Protein AF-A0A1J1HU56-F1 (afdb_monomer)

Mean predicted aligned error: 20.61 Å

Foldseek 3Di:
DDDDDDDDDDDDDDDDDDDDDDDDDDDDDPDDPPDDDPDPDPPDDDDPPVVDPDDPVPDPNVPDDPCVVPPDPPPVPDDPVVVVVVCVVVVVVCCCVPPVDDDDPVVVVVVPPPPVVDDCPLVVVLLVVQVVCVVVVHDCVVSCVVCVVVVHDPVVSDD

Organism: NCBI:txid568069

InterPro domains:
  IPR029160 Ubiquinol-cytochrome-c reductase complex assembly factor 4 [PF15013] (51-124)
  IPR029160 Ubiquinol-cytochrome-c reductase complex assembly factor 4 [PTHR35268] (27-142)

Secondary structure (DSSP, 8-state):
-------------------------------------------------TTS----TTSTTTSS-HHHHHSPPPGGGS-THHHHHHHHHHHHHHHIIIIIS---HHHHHHHS-HHHHSTTHHHHHHHHHHHHHHHTT---HHHHHHHHHTT--GGGS--

Sequence (159 aa):
MYGIMLKNSSSFNALSRLTINKNKFKTLPPLLTTRNYSASEAKGTSKDNRDNPVKFIGSEAHSWDAKFTRSSPDIEQIPIIQPISVVLSVGIFLLYFCVLREENDIDLEFEQTLYQRVPGMEETQLIINYKYNIENQIDNTEIIARMRELGMKPENIEV

Structure (mmCIF, N/CA/C/O backbone):
data_AF-A0A1J1HU56-F1
#
_entry.id   AF-A0A1J1HU56-F1
#
loop_
_atom_site.group_PDB
_atom_site.id
_atom_site.type_symbol
_atom_site.label_atom_id
_atom_site.label_alt_id
_atom_site.label_comp_id
_atom_site.label_asym_id
_atom_site.label_entity_id
_atom_site.label_seq_id
_atom_site.pdbx_PDB_ins_code
_atom_site.Cartn_x
_atom_site.Cartn_y
_atom_site.Cartn_z
_atom_site.occupancy
_atom_site.B_iso_or_equiv
_atom_site.auth_seq_id
_atom_site.auth_comp_id
_atom_site.auth_asym_id
_atom_site.auth_atom_id
_atom_site.pdbx_PDB_model_num
ATOM 1 N N . MET A 1 1 ? 38.663 44.269 25.068 1.00 44.91 1 MET A N 1
ATOM 2 C CA . MET A 1 1 ? 39.948 43.615 25.396 1.00 44.91 1 MET A CA 1
ATOM 3 C C . MET A 1 1 ? 39.633 42.554 26.444 1.00 44.91 1 MET A C 1
ATOM 5 O O . MET A 1 1 ? 39.001 42.920 27.423 1.00 44.91 1 MET A O 1
ATOM 9 N N . TYR A 1 2 ? 40.004 41.293 26.173 1.00 43.88 2 TYR A N 1
ATOM 10 C CA . TYR A 1 2 ? 39.669 40.038 26.891 1.00 43.88 2 TYR A CA 1
ATOM 11 C C . TYR A 1 2 ? 38.201 39.579 26.716 1.00 43.88 2 TYR A C 1
ATOM 13 O O . TYR A 1 2 ? 37.289 40.312 27.061 1.00 43.88 2 TYR A O 1
ATOM 21 N N . GLY A 1 3 ? 37.844 38.431 26.130 1.00 44.22 3 GLY A N 1
ATOM 22 C CA . GLY A 1 3 ? 38.599 37.229 25.770 1.00 44.22 3 GLY A CA 1
ATOM 23 C C . GLY A 1 3 ? 38.249 36.085 26.720 1.00 44.22 3 GLY A C 1
ATOM 24 O O . GLY A 1 3 ? 38.948 35.902 27.707 1.00 44.22 3 GLY A O 1
ATOM 25 N N . ILE A 1 4 ? 37.192 35.318 26.423 1.00 54.09 4 ILE A N 1
ATOM 26 C CA . ILE A 1 4 ? 36.943 34.019 27.065 1.00 54.09 4 ILE A CA 1
ATOM 27 C C . ILE A 1 4 ? 36.729 32.987 25.957 1.00 54.09 4 ILE A C 1
ATOM 29 O O . ILE A 1 4 ? 35.752 33.024 25.212 1.00 54.09 4 ILE A O 1
ATOM 33 N N . MET A 1 5 ? 37.735 32.125 25.827 1.00 47.84 5 MET A N 1
ATOM 34 C CA . MET A 1 5 ? 37.830 31.001 24.905 1.00 47.84 5 MET A CA 1
ATOM 35 C C . MET A 1 5 ? 36.706 29.987 25.126 1.00 47.84 5 MET A C 1
ATOM 37 O O . MET A 1 5 ? 36.570 29.446 26.223 1.00 47.84 5 MET A O 1
ATOM 41 N N . LEU A 1 6 ? 36.003 29.620 24.052 1.00 50.41 6 LEU A N 1
ATOM 42 C CA . LEU A 1 6 ? 35.315 28.335 23.982 1.00 50.41 6 LEU A CA 1
ATOM 43 C C . LEU A 1 6 ? 36.268 27.282 23.405 1.00 50.41 6 LEU A C 1
ATOM 45 O O . LEU A 1 6 ? 36.778 27.383 22.291 1.00 50.41 6 LEU A O 1
ATOM 49 N N . LYS A 1 7 ? 36.511 26.286 24.249 1.00 52.50 7 LYS A N 1
ATOM 50 C CA . LYS A 1 7 ? 37.247 25.041 24.051 1.00 52.50 7 LYS A CA 1
ATOM 51 C C . LYS A 1 7 ? 36.681 24.272 22.848 1.00 52.50 7 LYS A C 1
ATOM 53 O O . LYS A 1 7 ? 35.573 23.756 22.939 1.00 52.50 7 LYS A O 1
ATOM 58 N N . ASN A 1 8 ? 37.439 24.147 21.757 1.00 44.34 8 ASN A N 1
ATOM 59 C CA . ASN A 1 8 ? 37.150 23.164 20.710 1.00 44.34 8 ASN A CA 1
ATOM 60 C C . ASN A 1 8 ? 38.189 22.042 20.790 1.00 44.34 8 ASN A C 1
ATOM 62 O O . ASN A 1 8 ? 39.325 22.181 20.340 1.00 44.34 8 ASN A O 1
ATOM 66 N N . SER A 1 9 ? 37.798 20.969 21.472 1.00 44.66 9 SER A N 1
ATOM 67 C CA . SER A 1 9 ? 38.595 19.766 21.665 1.00 44.66 9 SER A CA 1
ATOM 68 C C . SER A 1 9 ? 38.562 18.942 20.384 1.00 44.66 9 SER A C 1
ATOM 70 O O . SER A 1 9 ? 37.549 18.334 20.051 1.00 44.66 9 SER A O 1
ATOM 72 N N . SER A 1 10 ? 39.688 18.882 19.686 1.00 50.59 10 SER A N 1
ATOM 73 C CA . SER A 1 10 ? 39.972 17.802 18.754 1.00 50.59 10 SER A CA 1
ATOM 74 C C . SER A 1 10 ? 40.022 16.480 19.525 1.00 50.59 10 SER A C 1
ATOM 76 O O . SER A 1 10 ? 40.780 16.352 20.483 1.00 50.59 10 SER A O 1
ATOM 78 N N . SER A 1 11 ? 39.199 15.504 19.137 1.00 48.81 11 SER A N 1
ATOM 79 C CA . SER A 1 11 ? 39.659 14.175 18.706 1.00 48.81 11 SER A CA 1
ATOM 80 C C . SER A 1 11 ? 38.519 13.143 18.643 1.00 48.81 11 SER A C 1
ATOM 82 O O . SER A 1 11 ? 37.594 13.161 19.447 1.00 48.81 11 SER A O 1
ATOM 84 N N . PHE A 1 12 ? 38.709 12.200 17.716 1.00 53.44 12 PHE A N 1
ATOM 85 C CA . PHE A 1 12 ? 38.082 10.882 17.582 1.00 53.44 12 PHE A CA 1
ATOM 86 C C . PHE A 1 12 ? 36.647 10.819 17.050 1.00 53.44 12 PHE A C 1
ATOM 88 O O . PHE A 1 12 ? 35.688 10.819 17.802 1.00 53.44 12 PHE A O 1
ATOM 95 N N . ASN A 1 13 ? 36.537 10.603 15.735 1.00 46.91 13 ASN A N 1
ATOM 96 C CA . ASN A 1 13 ? 35.567 9.669 15.154 1.00 46.91 13 ASN A CA 1
ATOM 97 C C . ASN A 1 13 ? 36.240 8.941 13.979 1.00 46.91 13 ASN A C 1
ATOM 99 O O . ASN A 1 13 ? 36.044 9.247 12.806 1.00 46.91 13 ASN A O 1
ATOM 103 N N . ALA A 1 14 ? 37.119 8.005 14.334 1.00 53.75 14 ALA A N 1
ATOM 104 C CA . ALA A 1 14 ? 37.347 6.816 13.526 1.00 53.75 14 ALA A CA 1
ATOM 105 C C . ALA A 1 14 ? 36.198 5.828 13.802 1.00 53.75 14 ALA A C 1
ATOM 107 O O . ALA A 1 14 ? 35.543 5.952 14.833 1.00 53.75 14 ALA A O 1
ATOM 108 N N . LEU A 1 15 ? 36.043 4.817 12.936 1.00 49.06 15 LEU A N 1
ATOM 109 C CA . LEU A 1 15 ? 34.999 3.771 12.914 1.00 49.06 15 LEU A CA 1
ATOM 110 C C . LEU A 1 15 ? 33.752 4.214 12.117 1.00 49.06 15 LEU A C 1
ATOM 112 O O . LEU A 1 15 ? 33.141 5.222 12.415 1.00 49.06 15 LEU A O 1
ATOM 116 N N . SER A 1 16 ? 33.277 3.527 11.081 1.00 47.97 16 SER A N 1
ATOM 117 C CA . SER A 1 16 ? 33.548 2.175 10.599 1.00 47.97 16 SER A CA 1
ATOM 118 C C . SER A 1 16 ? 33.050 2.066 9.149 1.00 47.97 16 SER A C 1
ATOM 120 O O . SER A 1 16 ? 31.936 2.471 8.825 1.00 47.97 16 SER A O 1
ATOM 122 N N . ARG A 1 17 ? 33.878 1.530 8.245 1.00 53.59 17 ARG A N 1
ATOM 123 C CA . ARG A 1 17 ? 33.419 1.072 6.928 1.00 53.59 17 ARG A CA 1
ATOM 124 C C . ARG A 1 17 ? 32.967 -0.374 7.090 1.00 53.59 17 ARG A C 1
ATOM 126 O O . ARG A 1 17 ? 33.806 -1.268 7.138 1.00 53.59 17 ARG A O 1
ATOM 133 N N . LEU A 1 18 ? 31.662 -0.597 7.196 1.00 49.75 18 LEU A N 1
ATOM 134 C CA . LEU A 1 18 ? 31.085 -1.937 7.123 1.00 49.75 18 LEU A CA 1
ATOM 135 C C . LEU A 1 18 ? 30.840 -2.285 5.654 1.00 49.75 18 LEU A C 1
ATOM 137 O O . LEU A 1 18 ? 29.865 -1.872 5.032 1.00 49.75 18 LEU A O 1
ATOM 141 N N . THR A 1 19 ? 31.777 -3.037 5.091 1.00 51.91 19 THR A N 1
ATOM 142 C CA . THR A 1 19 ? 31.609 -3.779 3.846 1.00 51.91 19 THR A CA 1
ATOM 143 C C . THR A 1 19 ? 30.603 -4.905 4.071 1.00 51.91 19 THR A C 1
ATOM 145 O O . THR A 1 19 ? 30.873 -5.869 4.784 1.00 51.91 19 THR A O 1
ATOM 148 N N . ILE A 1 20 ? 29.428 -4.802 3.446 1.00 55.94 20 ILE A N 1
ATOM 149 C CA . ILE A 1 20 ? 28.438 -5.883 3.454 1.00 55.94 20 ILE A CA 1
ATOM 150 C C . ILE A 1 20 ? 28.869 -6.937 2.430 1.00 55.94 20 ILE A C 1
ATOM 152 O O . ILE A 1 20 ? 28.720 -6.769 1.220 1.00 55.94 20 ILE A O 1
ATOM 156 N N . ASN A 1 21 ? 29.408 -8.037 2.946 1.00 50.28 21 ASN A N 1
ATOM 157 C CA . ASN A 1 21 ? 29.618 -9.290 2.234 1.00 50.28 21 ASN A CA 1
ATOM 158 C C . ASN A 1 21 ? 28.255 -9.962 1.982 1.00 50.28 21 ASN A C 1
ATOM 160 O O . ASN A 1 21 ? 27.540 -10.279 2.931 1.00 50.28 21 ASN A O 1
ATOM 164 N N . LYS A 1 22 ? 27.890 -10.182 0.713 1.00 51.81 22 LYS A N 1
ATOM 165 C CA . LYS A 1 22 ? 26.698 -10.952 0.320 1.00 51.81 22 LYS A CA 1
ATOM 166 C C . LYS A 1 22 ? 27.109 -12.234 -0.393 1.00 51.81 22 LYS A C 1
ATOM 168 O O . LYS A 1 22 ? 26.977 -12.358 -1.607 1.00 51.81 22 LYS A O 1
ATOM 173 N N . ASN A 1 23 ? 27.582 -13.210 0.373 1.00 54.47 23 ASN A N 1
ATOM 174 C CA . ASN A 1 23 ? 27.639 -14.583 -0.102 1.00 54.47 23 ASN A CA 1
ATOM 175 C C . ASN A 1 23 ? 26.278 -15.277 0.085 1.00 54.47 23 ASN A C 1
ATOM 177 O O . ASN A 1 23 ? 25.818 -15.465 1.204 1.00 54.47 23 ASN A O 1
ATOM 181 N N . LYS A 1 24 ? 25.737 -15.749 -1.047 1.00 54.34 24 LYS A N 1
ATOM 182 C CA . LYS A 1 24 ? 24.833 -16.904 -1.224 1.00 54.34 24 LYS A CA 1
ATOM 183 C C . LYS A 1 24 ? 23.389 -16.809 -0.695 1.00 54.34 24 LYS A C 1
ATOM 185 O O . LYS A 1 24 ? 23.123 -17.127 0.457 1.00 54.34 24 LYS A O 1
ATOM 190 N N . PHE A 1 25 ? 22.431 -16.669 -1.622 1.00 49.66 25 PHE A N 1
ATOM 191 C CA . PHE A 1 25 ? 21.188 -17.454 -1.557 1.00 49.66 25 PHE A CA 1
ATOM 192 C C . PHE A 1 25 ? 20.635 -17.813 -2.955 1.00 49.66 25 PHE A C 1
ATOM 194 O O . PHE A 1 25 ? 20.066 -16.989 -3.656 1.00 49.66 25 PHE A O 1
ATOM 201 N N . LYS A 1 26 ? 20.910 -19.066 -3.341 1.00 47.56 26 LYS A N 1
ATOM 202 C CA . LYS A 1 26 ? 20.070 -20.061 -4.040 1.00 47.56 26 LYS A CA 1
ATOM 203 C C . LYS A 1 26 ? 19.193 -19.622 -5.234 1.00 47.56 26 LYS A C 1
ATOM 205 O O . LYS A 1 26 ? 18.101 -19.100 -5.077 1.00 47.56 26 LYS A O 1
ATOM 210 N N . THR A 1 27 ? 19.688 -19.981 -6.422 1.00 55.00 27 THR A N 1
ATOM 211 C CA . THR A 1 27 ? 18.994 -20.645 -7.549 1.00 55.00 27 THR A CA 1
ATOM 212 C C . THR A 1 27 ? 17.457 -20.671 -7.567 1.00 55.00 27 THR A C 1
ATOM 214 O O . THR A 1 27 ? 16.850 -21.445 -6.829 1.00 55.00 27 THR A O 1
ATOM 217 N N . LEU A 1 28 ? 16.874 -19.998 -8.564 1.00 54.72 28 LEU A N 1
ATOM 218 C CA . LEU A 1 28 ? 15.645 -20.399 -9.263 1.00 54.72 28 LEU A CA 1
ATOM 219 C C . LEU A 1 28 ? 15.842 -20.088 -10.764 1.00 54.72 28 LEU A C 1
ATOM 221 O O . LEU A 1 28 ? 16.355 -19.009 -11.074 1.00 54.72 28 LEU A O 1
ATOM 225 N N . PRO A 1 29 ? 15.526 -21.004 -11.701 1.00 60.06 29 PRO A N 1
ATOM 226 C CA . PRO A 1 29 ? 15.676 -20.727 -13.127 1.00 60.06 29 PRO A CA 1
ATOM 227 C C . PRO A 1 29 ? 14.616 -19.708 -13.582 1.00 60.06 29 PRO A C 1
ATOM 229 O O . PRO A 1 29 ? 13.468 -19.794 -13.140 1.00 60.06 29 PRO A O 1
ATOM 232 N N . PRO A 1 30 ? 14.947 -18.757 -14.473 1.00 62.22 30 PRO A N 1
ATOM 233 C CA . PRO A 1 30 ? 13.933 -17.926 -15.101 1.00 62.22 30 PRO A CA 1
ATOM 234 C C . PRO A 1 30 ? 13.071 -18.781 -16.041 1.00 62.22 30 PRO A C 1
ATOM 236 O O . PRO A 1 30 ? 13.586 -19.581 -16.825 1.00 62.22 30 PRO A O 1
ATOM 239 N N . LEU A 1 31 ? 11.751 -18.600 -15.934 1.00 51.16 31 LEU A N 1
ATOM 240 C CA . LEU A 1 31 ? 10.729 -19.132 -16.836 1.00 51.16 31 LEU A CA 1
ATOM 241 C C . LEU A 1 31 ? 11.167 -18.967 -18.299 1.00 51.16 31 LEU A C 1
ATOM 243 O O . LEU A 1 31 ? 11.428 -17.856 -18.762 1.00 51.16 31 LEU A O 1
ATOM 247 N N . LEU A 1 32 ? 11.253 -20.092 -19.010 1.00 49.91 32 LEU A N 1
ATOM 248 C CA . LEU A 1 32 ? 11.620 -20.159 -20.420 1.00 49.91 32 LEU A CA 1
ATOM 249 C C . LEU A 1 32 ? 10.557 -19.444 -21.262 1.00 49.91 32 LEU A C 1
ATOM 251 O O . LEU A 1 32 ? 9.530 -20.016 -21.617 1.00 49.91 32 LEU A O 1
ATOM 255 N N . THR A 1 33 ? 10.819 -18.190 -21.610 1.00 54.50 33 THR A N 1
ATOM 256 C CA . THR A 1 33 ? 10.181 -17.546 -22.758 1.00 54.50 33 THR A CA 1
ATOM 257 C C . THR A 1 33 ? 10.766 -18.187 -24.017 1.00 54.50 33 THR A C 1
ATOM 259 O O . THR A 1 33 ? 11.908 -17.939 -24.410 1.00 54.50 33 THR A O 1
ATOM 262 N N . THR A 1 34 ? 10.005 -19.100 -24.621 1.00 55.56 34 THR A N 1
ATOM 263 C CA . THR A 1 34 ? 10.319 -19.681 -25.927 1.00 55.56 34 THR A CA 1
ATOM 264 C C . THR A 1 34 ? 10.087 -18.613 -26.989 1.00 55.56 34 THR A C 1
ATOM 266 O O . THR A 1 34 ? 8.984 -18.446 -27.510 1.00 55.56 34 THR A O 1
ATOM 269 N N . ARG A 1 35 ? 11.130 -17.846 -27.302 1.00 46.25 35 ARG A N 1
ATOM 270 C CA . ARG A 1 35 ? 11.134 -16.976 -28.475 1.00 46.25 35 ARG A CA 1
ATOM 271 C C . ARG A 1 35 ? 11.312 -17.855 -29.713 1.00 46.25 35 ARG A C 1
ATOM 273 O O . ARG A 1 35 ? 12.393 -18.388 -29.945 1.00 46.25 35 ARG A O 1
ATOM 280 N N . ASN A 1 36 ? 10.246 -18.010 -30.494 1.00 53.78 36 ASN A N 1
ATOM 281 C CA . ASN A 1 36 ? 10.292 -18.677 -31.792 1.00 53.78 36 ASN A CA 1
ATOM 282 C C . ASN A 1 36 ? 11.125 -17.826 -32.759 1.00 53.78 36 ASN A C 1
ATOM 284 O O . ASN A 1 36 ? 10.640 -16.835 -33.305 1.00 53.78 36 ASN A O 1
ATOM 288 N N . TYR A 1 37 ? 12.391 -18.188 -32.955 1.00 53.72 37 TYR A N 1
ATOM 289 C CA . TYR A 1 37 ? 13.190 -17.650 -34.048 1.00 53.72 37 TYR A CA 1
ATOM 290 C C . TYR A 1 37 ? 12.819 -18.409 -35.322 1.00 53.72 37 TYR A C 1
ATOM 292 O O . TYR A 1 37 ? 13.163 -19.577 -35.483 1.00 53.72 37 TYR A O 1
ATOM 300 N N . SER A 1 38 ? 12.095 -17.746 -36.226 1.00 50.81 38 SER A N 1
ATOM 301 C CA . SER A 1 38 ? 11.962 -18.220 -37.602 1.00 50.81 38 SER A CA 1
ATOM 302 C C . SER A 1 38 ? 13.335 -18.096 -38.258 1.00 50.81 38 SER A C 1
ATOM 304 O O . SER A 1 38 ? 13.798 -16.988 -38.528 1.00 50.81 38 SER A O 1
ATOM 306 N N . ALA A 1 39 ? 14.012 -19.226 -38.449 1.00 48.12 39 ALA A N 1
ATOM 307 C CA . ALA A 1 39 ? 15.302 -19.287 -39.114 1.00 48.12 39 ALA A CA 1
ATOM 308 C C . ALA A 1 39 ? 15.128 -18.918 -40.594 1.00 48.12 39 ALA A C 1
ATOM 310 O O . ALA A 1 39 ? 14.706 -19.737 -41.406 1.00 48.12 39 ALA A O 1
ATOM 311 N N . SER A 1 40 ? 15.442 -17.676 -40.960 1.00 50.44 40 SER A N 1
ATOM 312 C CA . SER A 1 40 ? 15.797 -17.377 -42.344 1.00 50.44 40 SER A CA 1
ATOM 313 C C . SER A 1 40 ? 17.206 -17.917 -42.566 1.00 50.44 40 SER A C 1
ATOM 315 O O . SER A 1 40 ? 18.150 -17.419 -41.950 1.00 50.44 40 SER A O 1
ATOM 317 N N . GLU A 1 41 ? 17.348 -18.948 -43.401 1.00 48.59 41 GLU A N 1
ATOM 318 C CA . GLU A 1 41 ? 18.644 -19.473 -43.836 1.00 48.59 41 GLU A CA 1
ATOM 319 C C . GLU A 1 41 ? 19.475 -18.352 -44.476 1.00 48.59 41 GLU A C 1
ATOM 321 O O . GLU A 1 41 ? 19.356 -18.040 -45.663 1.00 48.59 41 GLU A O 1
ATOM 326 N N . ALA A 1 42 ? 20.351 -17.737 -43.687 1.00 46.97 42 ALA A N 1
ATOM 327 C CA . ALA A 1 42 ? 21.462 -16.984 -44.227 1.00 46.97 42 ALA A CA 1
ATOM 328 C C . ALA A 1 42 ? 22.436 -18.007 -44.821 1.00 46.97 42 ALA A C 1
ATOM 330 O O . ALA A 1 42 ? 2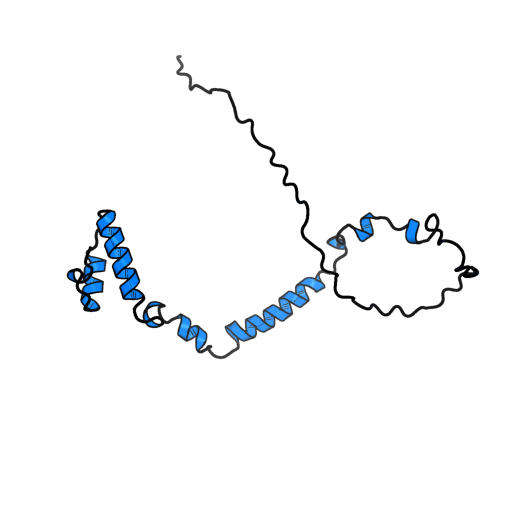3.068 -18.776 -44.096 1.00 46.97 42 ALA A O 1
ATOM 331 N N . LYS A 1 43 ? 22.531 -18.040 -46.154 1.00 51.28 43 LYS A N 1
ATOM 332 C CA . LYS A 1 43 ? 23.556 -18.787 -46.892 1.00 51.28 43 LYS A CA 1
ATOM 333 C C . LYS A 1 43 ? 24.947 -18.300 -46.473 1.00 51.28 43 LYS A C 1
ATOM 335 O O . LYS A 1 43 ? 25.497 -17.383 -47.073 1.00 51.28 43 LYS A O 1
ATOM 340 N N . GLY A 1 44 ? 25.513 -18.933 -45.452 1.00 45.38 44 GLY A N 1
ATOM 341 C CA . GLY A 1 44 ? 26.920 -18.855 -45.087 1.00 45.38 44 GLY A CA 1
ATOM 342 C C . GLY A 1 44 ? 27.572 -20.198 -45.383 1.00 45.38 44 GLY A C 1
ATOM 343 O O . GLY A 1 44 ? 27.249 -21.207 -44.762 1.00 45.38 44 GLY A O 1
ATOM 344 N N . THR A 1 45 ? 28.467 -20.240 -46.362 1.00 50.59 45 THR A N 1
ATOM 345 C CA . THR A 1 45 ? 29.236 -21.436 -46.712 1.00 50.59 45 THR A CA 1
ATOM 346 C C . THR A 1 45 ? 30.202 -21.798 -45.585 1.00 50.59 45 THR A C 1
ATOM 348 O O . THR A 1 45 ? 31.340 -21.340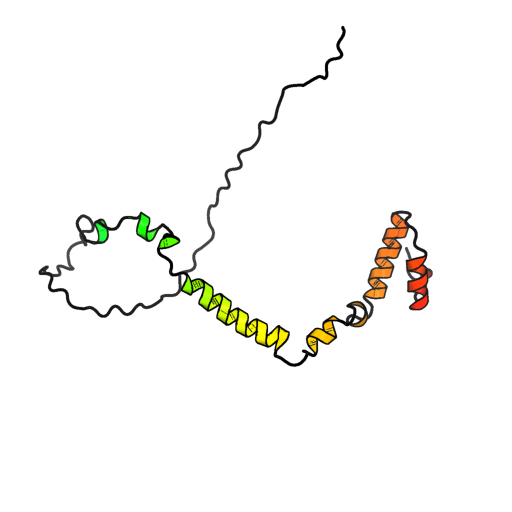 -45.561 1.00 50.59 45 THR A O 1
ATOM 351 N N . SER A 1 46 ? 29.770 -22.649 -44.662 1.00 52.09 46 SER A N 1
ATOM 352 C CA . SER A 1 46 ? 30.658 -23.379 -43.762 1.00 52.09 46 SER A CA 1
ATOM 353 C C . SER A 1 46 ? 30.116 -24.791 -43.605 1.00 52.09 46 SER A C 1
ATOM 355 O O . SER A 1 46 ? 28.987 -24.986 -43.162 1.00 52.09 46 SER A O 1
ATOM 357 N N . LYS A 1 47 ? 30.901 -25.784 -44.033 1.00 52.72 47 LYS A N 1
ATOM 358 C CA . LYS A 1 47 ? 30.621 -27.198 -43.769 1.00 52.72 47 LYS A CA 1
ATOM 359 C C . LYS A 1 47 ? 30.495 -27.373 -42.255 1.00 52.72 47 LYS A C 1
ATOM 361 O O . LYS A 1 47 ? 31.489 -27.242 -41.546 1.00 52.72 47 LYS A O 1
ATOM 366 N N . ASP A 1 48 ? 29.281 -27.655 -41.798 1.00 60.38 48 ASP A N 1
ATOM 367 C CA . ASP A 1 48 ? 28.936 -28.006 -40.422 1.00 60.38 48 ASP A CA 1
ATOM 368 C C . ASP A 1 48 ? 29.709 -29.266 -40.001 1.00 60.38 48 ASP A C 1
ATOM 370 O O . ASP A 1 48 ? 29.304 -30.399 -40.255 1.00 60.38 48 ASP A O 1
ATOM 374 N N . ASN A 1 49 ? 30.899 -29.056 -39.445 1.00 62.31 49 ASN A N 1
ATOM 375 C CA . ASN A 1 49 ? 31.770 -30.106 -38.947 1.00 62.31 49 ASN A CA 1
ATOM 376 C C . ASN A 1 49 ? 31.528 -30.241 -37.438 1.00 62.31 49 ASN A C 1
ATOM 378 O O . ASN A 1 49 ? 32.284 -29.703 -36.628 1.00 62.31 49 ASN A O 1
ATOM 382 N N . ARG A 1 50 ? 30.428 -30.919 -37.081 1.00 65.75 50 ARG A N 1
ATOM 383 C CA . ARG A 1 50 ? 29.979 -31.154 -35.692 1.00 65.75 50 ARG A CA 1
ATOM 384 C C . ARG A 1 50 ? 30.946 -32.000 -34.860 1.00 65.75 50 ARG A C 1
ATOM 386 O O . ARG A 1 50 ? 30.804 -32.048 -33.644 1.00 65.75 50 ARG A O 1
ATOM 393 N N . ASP A 1 51 ? 31.916 -32.644 -35.504 1.00 78.12 51 ASP A N 1
ATOM 394 C CA . ASP A 1 51 ? 32.893 -33.523 -34.853 1.00 78.12 51 ASP A CA 1
ATOM 395 C C . ASP A 1 51 ? 34.072 -32.754 -34.237 1.00 78.12 51 ASP A C 1
ATOM 397 O O . ASP A 1 51 ? 34.893 -33.332 -33.526 1.00 78.12 51 ASP A O 1
ATOM 401 N N . ASN A 1 52 ? 34.173 -31.444 -34.485 1.00 74.38 52 ASN A N 1
ATOM 402 C CA . ASN A 1 52 ? 35.227 -30.600 -33.936 1.00 74.38 52 ASN A CA 1
ATOM 403 C C . ASN A 1 52 ? 34.684 -29.632 -32.873 1.00 74.38 52 ASN A C 1
ATOM 405 O O . ASN A 1 52 ? 33.553 -29.157 -32.986 1.00 74.38 52 ASN A O 1
ATOM 409 N N . PRO A 1 53 ? 35.489 -29.283 -31.851 1.00 79.25 53 PRO A N 1
ATOM 410 C CA . PRO A 1 53 ? 35.075 -28.331 -30.830 1.00 79.25 53 PRO A CA 1
ATOM 411 C C . PRO A 1 53 ? 34.749 -26.969 -31.454 1.00 79.25 53 PRO A C 1
ATOM 413 O O . PRO A 1 53 ? 35.510 -26.439 -32.271 1.00 79.25 53 PRO A O 1
ATOM 416 N N . VAL A 1 54 ? 33.617 -26.394 -31.040 1.00 72.56 54 VAL A N 1
ATOM 417 C CA . VAL A 1 54 ? 33.149 -25.080 -31.496 1.00 72.56 54 VAL A CA 1
ATOM 418 C C . VAL A 1 54 ? 34.209 -24.026 -31.178 1.00 72.56 54 VAL A C 1
ATOM 420 O O . VAL A 1 54 ? 34.585 -23.816 -30.023 1.00 72.56 54 VAL A O 1
ATOM 423 N N . LYS A 1 55 ? 34.710 -23.351 -32.216 1.00 77.00 55 LYS A N 1
ATOM 424 C CA . LYS A 1 55 ? 35.683 -22.266 -32.067 1.00 77.00 55 LYS A CA 1
ATOM 425 C C . LYS A 1 55 ? 34.954 -20.989 -31.657 1.00 77.00 55 LYS A C 1
ATOM 427 O O . LYS A 1 55 ? 34.288 -20.364 -32.473 1.00 77.00 55 LYS A O 1
ATOM 432 N N . PHE A 1 56 ? 35.091 -20.604 -30.389 1.00 71.88 56 PHE A N 1
ATOM 433 C CA . PHE A 1 56 ? 34.487 -19.375 -29.862 1.00 71.88 56 PHE A CA 1
ATOM 434 C C . PHE A 1 56 ? 35.275 -18.114 -30.240 1.00 71.88 56 PHE A C 1
ATOM 436 O O . PHE A 1 56 ? 34.675 -17.080 -30.526 1.00 71.88 56 PHE A O 1
ATOM 443 N N . ILE A 1 57 ? 36.609 -18.195 -30.284 1.00 78.19 57 ILE A N 1
ATOM 444 C CA . ILE A 1 57 ? 37.486 -17.076 -30.659 1.00 78.19 57 ILE A CA 1
ATOM 445 C C . ILE A 1 57 ? 37.364 -16.845 -32.171 1.00 78.19 57 ILE A C 1
ATOM 447 O O . ILE A 1 57 ? 37.676 -17.737 -32.958 1.00 78.19 57 ILE A O 1
ATOM 451 N N . GLY A 1 58 ? 36.889 -15.658 -32.559 1.00 79.44 58 GLY A N 1
ATOM 452 C CA . GLY A 1 58 ? 36.615 -15.293 -33.956 1.00 79.44 58 GLY A CA 1
ATOM 453 C C . GLY A 1 58 ? 35.197 -15.613 -34.445 1.00 79.44 58 GLY A C 1
ATOM 454 O O . GLY A 1 58 ? 34.910 -15.412 -35.620 1.00 79.44 58 GLY A O 1
ATOM 455 N N . SER A 1 59 ? 34.312 -16.102 -33.570 1.00 80.88 59 SER A N 1
ATOM 456 C CA . SER A 1 59 ? 32.878 -16.201 -33.872 1.00 80.88 59 SER A CA 1
ATOM 457 C C . SER A 1 59 ? 32.182 -14.842 -33.717 1.00 80.88 59 SER A C 1
ATOM 459 O O . SER A 1 59 ? 32.662 -13.985 -32.981 1.00 80.88 59 SER A O 1
ATOM 461 N N . GLU A 1 60 ? 31.007 -14.665 -34.326 1.00 77.31 60 GLU A N 1
ATOM 462 C CA . GLU A 1 60 ? 30.151 -13.480 -34.109 1.00 77.31 60 GLU A CA 1
ATOM 463 C C . GLU A 1 60 ? 29.756 -13.292 -32.632 1.00 77.31 60 GLU A C 1
ATOM 465 O O . GLU A 1 60 ? 29.443 -12.194 -32.191 1.00 77.31 60 GLU A O 1
ATOM 470 N N . ALA A 1 61 ? 29.816 -14.351 -31.818 1.00 76.19 61 ALA A N 1
ATOM 471 C CA . ALA A 1 61 ? 29.599 -14.243 -30.378 1.00 76.19 61 ALA A CA 1
ATOM 472 C C . ALA A 1 61 ? 30.792 -13.606 -29.636 1.00 76.19 61 ALA A C 1
ATOM 474 O O . ALA A 1 61 ? 30.633 -13.142 -28.510 1.00 76.19 61 ALA A O 1
ATOM 475 N N . HIS A 1 62 ? 31.985 -13.579 -30.239 1.00 79.38 62 HIS A N 1
ATOM 476 C CA . HIS A 1 62 ? 33.185 -12.981 -29.649 1.00 79.38 62 HIS A CA 1
ATOM 477 C C . HIS A 1 62 ? 33.175 -11.449 -29.701 1.00 79.38 62 HIS A C 1
ATOM 479 O O . HIS A 1 62 ? 33.743 -10.815 -28.817 1.00 79.38 62 HIS A O 1
ATOM 485 N N . SER A 1 63 ? 32.530 -10.856 -30.712 1.00 80.56 63 SER A N 1
ATOM 486 C CA . SER A 1 63 ? 32.398 -9.400 -30.861 1.00 80.56 63 SER A CA 1
ATOM 487 C C . SER A 1 63 ? 31.338 -8.791 -29.933 1.00 80.56 63 SER A 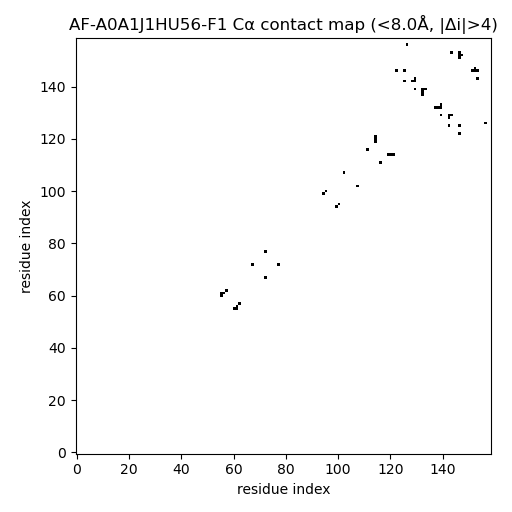C 1
ATOM 489 O O . SER A 1 63 ? 31.243 -7.569 -29.829 1.00 80.56 63 SER A O 1
ATOM 491 N N . TRP A 1 64 ? 30.548 -9.616 -29.237 1.00 79.81 64 TRP A N 1
ATOM 492 C CA . TRP A 1 64 ? 29.532 -9.144 -28.304 1.00 79.81 64 TRP A CA 1
ATOM 493 C C . TRP A 1 64 ? 30.160 -8.651 -26.994 1.00 79.81 64 TRP A C 1
ATOM 495 O O . TRP A 1 64 ? 30.648 -9.438 -26.178 1.00 79.81 64 TRP A O 1
ATOM 505 N N . ASP A 1 65 ? 30.112 -7.339 -26.752 1.00 80.81 65 ASP A N 1
ATOM 506 C CA . ASP A 1 65 ? 30.619 -6.776 -25.501 1.00 80.81 65 ASP A CA 1
ATOM 507 C C . ASP A 1 65 ? 29.786 -7.256 -24.304 1.00 80.81 65 ASP A C 1
ATOM 509 O O . ASP A 1 65 ? 28.568 -7.070 -24.238 1.00 80.81 65 ASP A O 1
ATOM 513 N N . ALA A 1 66 ? 30.463 -7.757 -23.267 1.00 78.81 66 ALA A N 1
ATOM 514 C CA . ALA A 1 66 ? 29.827 -8.207 -22.026 1.00 78.81 66 ALA A CA 1
ATOM 515 C C . ALA A 1 66 ? 28.972 -7.123 -21.334 1.00 78.81 66 ALA A C 1
ATOM 517 O O . ALA A 1 66 ? 28.088 -7.454 -20.539 1.00 78.81 66 ALA A O 1
ATOM 518 N N . LYS A 1 67 ? 29.212 -5.839 -21.644 1.00 79.50 67 LYS A N 1
ATOM 519 C CA . LYS A 1 67 ? 28.408 -4.705 -21.165 1.00 79.50 67 LYS A CA 1
ATOM 520 C C . LYS A 1 67 ? 26.955 -4.785 -21.646 1.00 79.50 67 LYS A C 1
ATOM 522 O O . LYS A 1 67 ? 26.064 -4.494 -20.866 1.00 79.50 67 LYS A O 1
ATOM 527 N N . PHE A 1 68 ? 26.696 -5.267 -22.864 1.00 74.69 68 PHE A N 1
ATOM 528 C CA . PHE A 1 68 ? 25.337 -5.338 -23.414 1.00 74.69 68 PHE A CA 1
ATOM 529 C C . PHE A 1 68 ? 24.491 -6.457 -22.793 1.00 74.69 68 PHE A C 1
ATOM 531 O O . PHE A 1 68 ? 23.269 -6.377 -22.805 1.00 74.69 68 PHE A O 1
ATOM 538 N N . THR A 1 69 ? 25.117 -7.494 -22.226 1.00 77.69 69 THR A N 1
ATOM 539 C CA . THR A 1 69 ? 24.399 -8.565 -21.506 1.00 77.69 69 THR A CA 1
ATOM 540 C C . THR A 1 69 ? 24.240 -8.265 -20.019 1.00 77.69 69 THR A C 1
ATOM 542 O O . THR A 1 69 ? 23.269 -8.699 -19.405 1.00 77.69 69 THR A O 1
ATOM 545 N N . ARG A 1 70 ? 25.228 -7.598 -19.407 1.00 76.25 70 ARG A N 1
ATOM 546 C CA . ARG A 1 70 ? 25.271 -7.386 -17.951 1.00 76.25 70 ARG A CA 1
ATOM 547 C C . ARG A 1 70 ? 24.670 -6.064 -17.502 1.00 76.25 70 ARG A C 1
ATOM 549 O O . ARG A 1 70 ? 24.245 -5.979 -16.352 1.00 76.25 70 ARG A O 1
ATOM 556 N N . SER A 1 71 ? 24.666 -5.048 -18.356 1.00 73.62 71 SER A N 1
ATOM 557 C CA . SER A 1 71 ? 24.036 -3.774 -18.036 1.00 73.62 71 SER A CA 1
ATOM 558 C C . SER A 1 71 ? 22.540 -3.861 -18.309 1.00 73.62 71 SER A C 1
ATOM 560 O O . SER A 1 71 ? 22.112 -4.433 -19.311 1.00 73.62 71 SER A O 1
ATOM 562 N N . SER A 1 72 ? 21.744 -3.278 -17.411 1.00 69.38 72 SER A N 1
ATOM 563 C CA . SER A 1 72 ? 20.359 -2.933 -17.736 1.00 69.38 72 SER A CA 1
ATOM 564 C C . SER A 1 72 ? 20.367 -2.088 -19.014 1.00 69.38 72 SER A C 1
ATOM 566 O O . SER A 1 72 ? 21.283 -1.271 -19.148 1.00 69.38 72 SER A O 1
ATOM 568 N N . PRO A 1 73 ? 19.401 -2.259 -19.940 1.00 69.12 73 PRO A N 1
ATOM 569 C CA . PRO A 1 73 ? 19.276 -1.352 -21.073 1.00 69.12 73 PR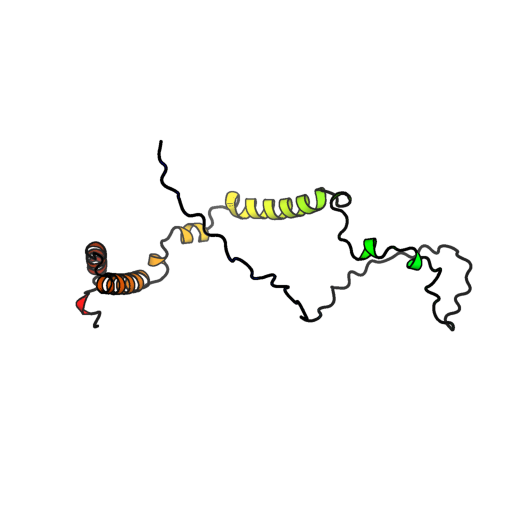O A CA 1
ATOM 570 C C . PRO A 1 73 ? 19.284 0.081 -20.550 1.00 69.12 73 PRO A C 1
ATOM 572 O O . PRO A 1 73 ? 18.642 0.366 -19.529 1.00 69.12 73 PRO A O 1
ATOM 575 N N . ASP A 1 74 ? 20.061 0.945 -21.205 1.00 71.75 74 ASP A N 1
ATOM 576 C CA . ASP A 1 74 ? 20.110 2.354 -20.844 1.00 71.75 74 ASP A CA 1
ATOM 577 C C . ASP A 1 74 ? 18.674 2.877 -20.807 1.00 71.75 74 ASP A C 1
ATOM 579 O O . ASP A 1 74 ? 17.860 2.556 -21.674 1.00 71.75 74 ASP A O 1
ATOM 583 N N . ILE A 1 75 ? 18.353 3.673 -19.791 1.00 64.62 75 ILE A N 1
ATOM 584 C CA . ILE A 1 75 ? 17.028 4.287 -19.608 1.00 64.62 75 ILE A CA 1
ATOM 585 C C . ILE A 1 75 ? 16.554 5.042 -20.863 1.00 64.62 75 ILE A C 1
ATOM 587 O O . ILE A 1 75 ? 15.355 5.160 -21.083 1.00 64.62 75 ILE A O 1
ATOM 591 N N . GLU A 1 76 ? 17.484 5.484 -21.713 1.00 67.38 76 GLU A N 1
ATOM 592 C CA . GLU A 1 76 ? 17.221 6.125 -23.007 1.00 67.38 76 GLU A CA 1
ATOM 593 C C . GLU A 1 76 ? 16.739 5.157 -24.105 1.00 67.38 76 GLU A C 1
ATOM 595 O O . GLU A 1 76 ? 16.066 5.574 -25.044 1.00 67.38 76 GLU A O 1
ATOM 600 N N . GLN A 1 77 ? 17.049 3.861 -23.997 1.00 71.94 77 GLN A N 1
ATOM 601 C CA . GLN A 1 77 ? 16.652 2.825 -24.960 1.00 71.94 77 GLN A CA 1
ATOM 602 C C . GLN A 1 77 ? 15.282 2.204 -24.635 1.00 71.94 77 GLN A C 1
ATOM 604 O O . GLN A 1 77 ? 14.749 1.428 -25.431 1.00 71.94 77 GLN A O 1
ATOM 609 N N . ILE A 1 78 ? 14.700 2.524 -23.473 1.00 76.81 78 ILE A N 1
ATOM 610 C CA . ILE A 1 78 ? 13.409 1.986 -23.036 1.00 76.81 78 ILE A CA 1
ATOM 611 C C . ILE A 1 78 ? 12.283 2.917 -23.513 1.00 76.81 78 ILE A C 1
ATOM 613 O O . ILE A 1 78 ? 12.263 4.096 -23.154 1.00 76.81 78 ILE A O 1
ATOM 617 N N . PRO A 1 79 ? 11.296 2.420 -24.280 1.00 84.88 79 PRO A N 1
ATOM 618 C CA . PRO A 1 79 ? 10.171 3.242 -24.696 1.00 84.88 79 PRO A CA 1
ATOM 619 C C . PRO A 1 79 ? 9.304 3.633 -23.490 1.00 84.88 79 PRO A C 1
ATOM 621 O O . PRO A 1 79 ? 8.799 2.783 -22.757 1.00 84.88 79 PRO A O 1
ATOM 624 N N . ILE A 1 80 ? 9.056 4.936 -23.336 1.00 82.06 80 ILE A N 1
ATOM 625 C CA . ILE A 1 80 ? 8.297 5.534 -22.218 1.00 82.06 80 ILE A CA 1
ATOM 626 C C . ILE A 1 80 ? 6.865 4.969 -22.113 1.00 82.06 80 ILE A C 1
ATOM 628 O O . ILE A 1 80 ? 6.275 4.935 -21.035 1.00 82.06 80 ILE A O 1
ATOM 632 N N . ILE A 1 81 ? 6.304 4.468 -23.218 1.00 90.12 81 ILE A N 1
ATOM 633 C CA . ILE A 1 81 ? 4.957 3.883 -23.249 1.00 90.12 81 ILE A CA 1
ATOM 634 C C . ILE A 1 81 ? 4.843 2.601 -22.405 1.00 90.12 81 ILE A C 1
ATOM 636 O O . ILE A 1 81 ? 3.759 2.275 -21.920 1.00 90.12 81 ILE A O 1
ATOM 640 N N . GLN A 1 82 ? 5.955 1.885 -22.200 1.00 85.69 82 GLN A N 1
ATOM 641 C CA . GLN A 1 82 ? 5.983 0.606 -21.495 1.00 85.69 82 GLN A CA 1
ATOM 642 C C . GLN A 1 82 ? 5.471 0.731 -20.046 1.00 85.69 82 GLN A C 1
ATOM 644 O O . GLN A 1 82 ? 4.467 0.085 -19.737 1.00 85.69 82 GLN A O 1
ATOM 649 N N . PRO A 1 83 ? 6.051 1.576 -19.167 1.00 89.50 83 PRO A N 1
ATOM 650 C CA . PRO A 1 83 ? 5.531 1.753 -17.809 1.00 89.50 83 PRO A CA 1
ATOM 651 C C . PRO A 1 83 ? 4.142 2.403 -17.778 1.00 89.50 83 PRO A C 1
ATOM 653 O O . PRO A 1 83 ? 3.321 2.049 -16.934 1.00 89.50 83 PRO A O 1
ATOM 656 N N . ILE A 1 84 ? 3.848 3.310 -18.716 1.00 94.19 84 ILE A N 1
ATOM 657 C CA . ILE A 1 84 ? 2.568 4.030 -18.757 1.00 94.19 84 ILE A CA 1
ATOM 658 C C . ILE A 1 84 ? 1.405 3.068 -19.000 1.00 94.19 84 ILE A C 1
ATOM 660 O O . ILE A 1 84 ? 0.385 3.178 -18.330 1.00 94.19 84 ILE A O 1
ATOM 664 N N . SER A 1 85 ? 1.554 2.099 -19.907 1.00 94.56 85 SER A N 1
ATOM 665 C CA . SER A 1 85 ? 0.489 1.130 -20.207 1.00 94.56 85 SER A CA 1
ATOM 666 C C . SER A 1 85 ? 0.086 0.292 -18.987 1.00 94.56 85 SER A C 1
ATOM 668 O O . SER A 1 85 ? -1.102 0.084 -18.733 1.00 94.56 85 SER A O 1
ATOM 670 N N . VAL A 1 86 ? 1.070 -0.125 -18.187 1.00 93.94 86 VAL A N 1
ATOM 671 C CA . VAL A 1 86 ? 0.849 -0.920 -16.976 1.00 93.94 86 VAL A CA 1
ATOM 672 C C . VAL A 1 86 ? 0.146 -0.075 -15.921 1.00 93.94 86 VAL A C 1
ATOM 674 O O . VAL A 1 86 ? -0.904 -0.476 -15.423 1.00 93.94 86 VAL A O 1
ATOM 677 N N . VAL A 1 87 ? 0.669 1.122 -15.640 1.00 96.12 87 VAL A N 1
ATOM 678 C CA . VAL A 1 87 ? 0.071 2.044 -14.664 1.00 96.12 87 VAL A CA 1
ATOM 679 C C . VAL A 1 87 ? -1.346 2.436 -15.076 1.00 96.12 87 VAL A C 1
ATOM 681 O O . VAL A 1 87 ? -2.233 2.458 -14.232 1.00 96.12 87 VAL A O 1
ATOM 684 N N . LEU A 1 88 ? -1.586 2.680 -16.364 1.00 96.44 88 LEU A N 1
ATOM 685 C CA . LEU A 1 88 ? -2.906 3.029 -16.880 1.00 96.44 88 LEU A CA 1
ATOM 686 C C . LEU A 1 88 ? -3.904 1.880 -16.711 1.00 96.44 88 LEU A C 1
ATOM 688 O O . LEU A 1 88 ? -5.028 2.117 -16.284 1.00 96.44 88 LEU A O 1
ATOM 692 N N . SER A 1 89 ? -3.500 0.642 -17.012 1.00 96.06 89 SER A N 1
ATOM 693 C CA . SER A 1 89 ? -4.382 -0.523 -16.871 1.00 96.06 89 SER A CA 1
ATOM 694 C C . SER A 1 89 ? -4.783 -0.770 -15.4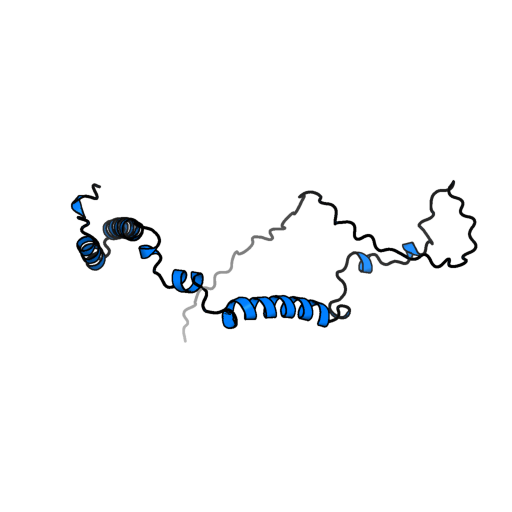14 1.00 96.06 89 SER A C 1
ATOM 696 O O . SER A 1 89 ? -5.967 -0.904 -15.113 1.00 96.06 89 SER A O 1
ATOM 698 N N . VAL A 1 90 ? -3.816 -0.735 -14.493 1.00 96.06 90 VAL A N 1
ATOM 699 C CA . VAL A 1 90 ? -4.073 -0.868 -13.053 1.00 96.06 90 VAL A CA 1
ATOM 700 C C . VAL A 1 90 ? -4.860 0.336 -12.535 1.00 96.06 90 VAL A C 1
ATOM 702 O O . VAL A 1 90 ? -5.777 0.168 -11.740 1.00 96.06 90 VAL A O 1
ATOM 705 N N . GLY A 1 91 ? -4.555 1.537 -13.024 1.00 96.38 91 GLY A N 1
ATOM 706 C CA . GLY A 1 91 ? -5.246 2.774 -12.672 1.00 96.38 91 GLY A CA 1
ATOM 707 C C . GLY A 1 91 ? -6.717 2.771 -13.082 1.00 96.38 91 GLY A C 1
ATOM 708 O O . GLY A 1 91 ? -7.555 3.158 -12.278 1.00 96.38 91 GLY A O 1
ATOM 709 N N . ILE A 1 92 ? -7.053 2.274 -14.279 1.00 95.50 92 ILE A N 1
ATOM 710 C CA . ILE A 1 92 ? -8.450 2.097 -14.709 1.00 95.50 92 ILE A CA 1
ATOM 711 C C . ILE A 1 92 ? -9.178 1.113 -13.789 1.00 95.50 92 ILE A C 1
ATOM 713 O O . ILE A 1 92 ? -10.313 1.379 -13.394 1.00 95.50 92 ILE A O 1
ATOM 717 N N . PHE A 1 93 ? -8.534 -0.000 -13.420 1.00 91.88 93 PHE A N 1
ATOM 718 C CA . PHE A 1 93 ? -9.143 -0.968 -12.512 1.00 91.88 93 PHE A CA 1
ATOM 719 C C . PHE A 1 93 ? -9.356 -0.364 -11.122 1.00 91.88 93 PHE A C 1
ATOM 721 O O . PHE A 1 93 ? -10.443 -0.497 -10.572 1.00 91.88 93 PHE A O 1
ATOM 728 N N . LEU A 1 94 ? -8.376 0.361 -10.581 1.00 89.88 94 LEU A N 1
ATOM 729 C CA . LEU A 1 94 ? -8.517 1.058 -9.301 1.00 89.88 94 LEU A CA 1
ATOM 730 C C . LEU A 1 94 ? -9.608 2.127 -9.348 1.00 89.88 94 LEU A C 1
ATOM 732 O O . LEU A 1 94 ? -10.423 2.194 -8.441 1.00 89.88 94 LEU A O 1
ATOM 736 N N . LEU A 1 95 ? -9.677 2.920 -10.415 1.00 91.19 95 LEU A N 1
ATOM 737 C CA . LEU A 1 95 ? -10.717 3.935 -10.580 1.00 91.19 95 LEU A CA 1
ATOM 738 C C . LEU A 1 95 ? -12.118 3.307 -10.625 1.00 91.19 95 LEU A C 1
ATOM 740 O O . LEU A 1 95 ? -13.052 3.835 -1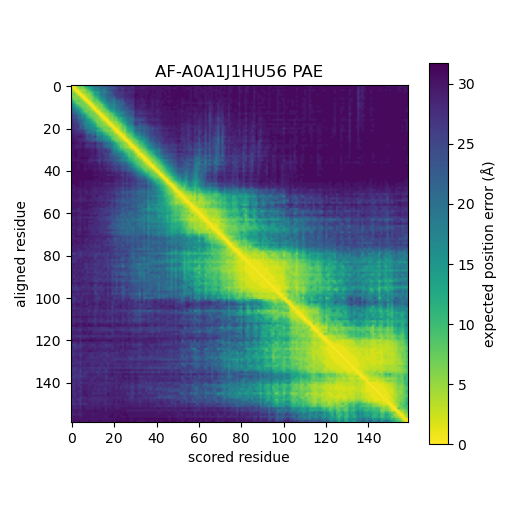0.023 1.00 91.19 95 LEU A O 1
ATOM 744 N N . TYR A 1 96 ? -12.255 2.153 -11.283 1.00 88.62 96 TYR A N 1
ATOM 745 C CA . TYR A 1 96 ? -13.489 1.373 -11.259 1.00 88.62 96 TYR A CA 1
ATOM 746 C C . TYR A 1 96 ? -13.846 0.899 -9.843 1.00 88.62 96 TYR A C 1
ATOM 748 O O . TYR A 1 96 ? -14.983 1.081 -9.422 1.00 88.62 96 TYR A O 1
ATOM 756 N N . PHE A 1 97 ? -12.889 0.338 -9.095 1.00 81.88 97 PHE A N 1
ATOM 757 C CA . PHE A 1 97 ? -13.141 -0.175 -7.744 1.00 81.88 97 PHE A CA 1
ATOM 758 C C . PHE A 1 97 ? -13.372 0.917 -6.695 1.00 81.88 97 PHE A C 1
ATOM 760 O O . PHE A 1 97 ? -14.173 0.698 -5.798 1.00 81.88 97 PHE A O 1
ATOM 767 N N . CYS A 1 98 ? -12.687 2.05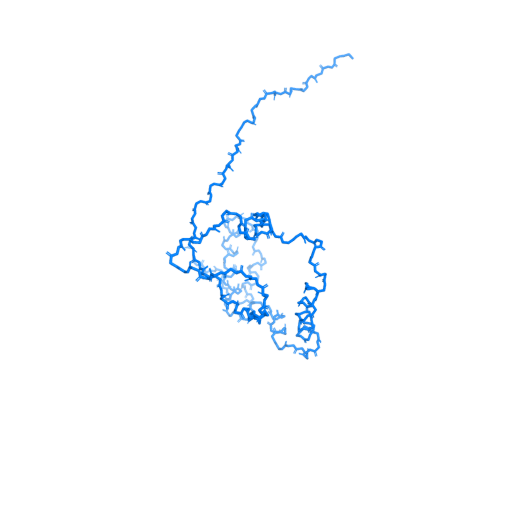6 -6.793 1.00 78.38 98 CYS A N 1
ATOM 768 C CA . CYS A 1 98 ? -12.727 3.103 -5.772 1.00 78.38 98 CYS A CA 1
ATOM 769 C C . CYS A 1 98 ? -13.832 4.145 -5.986 1.00 78.38 98 CYS A C 1
ATOM 771 O O . CYS A 1 98 ? -14.206 4.805 -5.026 1.00 78.38 98 CYS A O 1
ATOM 773 N N . VAL A 1 99 ? -14.287 4.374 -7.227 1.00 78.25 99 VAL A N 1
ATOM 774 C CA . VAL A 1 99 ? -15.189 5.506 -7.538 1.00 78.25 99 VAL A CA 1
ATOM 775 C C . VAL A 1 99 ? -16.423 5.091 -8.331 1.00 78.25 99 VAL A C 1
ATOM 777 O O . VAL A 1 99 ? -17.514 5.578 -8.060 1.00 78.25 99 VAL A O 1
ATOM 780 N N . LEU A 1 100 ? -16.258 4.256 -9.362 1.00 76.94 100 LEU A N 1
ATOM 781 C CA . LEU A 1 100 ? -17.344 3.964 -10.309 1.00 76.94 100 LEU A CA 1
ATOM 782 C C . LEU A 1 100 ? -18.259 2.817 -9.868 1.00 76.94 100 LEU A C 1
ATOM 784 O O . LEU A 1 100 ? -19.382 2.710 -10.360 1.00 76.94 100 LEU A O 1
ATOM 788 N N . ARG A 1 101 ? -17.780 1.947 -8.980 1.00 79.62 101 ARG A N 1
ATOM 789 C CA . ARG A 1 101 ? -18.597 0.925 -8.336 1.00 79.62 101 ARG A CA 1
ATOM 790 C C . ARG A 1 101 ? -19.424 1.594 -7.235 1.00 79.62 101 ARG A C 1
ATOM 792 O O . ARG A 1 101 ? -18.882 2.369 -6.458 1.00 79.62 101 ARG A O 1
ATOM 799 N N . GLU A 1 102 ? -20.724 1.306 -7.211 1.00 70.81 102 GLU A N 1
ATOM 800 C CA . GLU A 1 102 ? -21.644 1.712 -6.139 1.00 70.81 102 GLU A CA 1
ATOM 801 C C . GLU A 1 102 ? -21.027 1.386 -4.764 1.00 70.81 102 GLU A C 1
ATOM 803 O O . GLU A 1 102 ? -20.312 0.384 -4.660 1.00 70.81 102 GLU A O 1
ATOM 808 N N . GLU A 1 103 ? -21.245 2.263 -3.773 1.00 62.16 103 GLU A N 1
ATOM 809 C CA . GLU A 1 103 ? -20.595 2.247 -2.452 1.00 62.16 103 GLU A CA 1
ATOM 810 C C . GLU A 1 103 ? -20.439 0.816 -1.929 1.00 62.16 103 GLU A C 1
ATOM 812 O O . GLU A 1 103 ? -21.404 0.056 -1.809 1.00 62.16 103 GLU A O 1
ATOM 817 N N . ASN A 1 104 ? -19.191 0.404 -1.717 1.00 64.69 104 ASN A N 1
ATOM 818 C CA . ASN A 1 104 ? -18.911 -0.969 -1.352 1.00 64.69 104 ASN A CA 1
ATOM 819 C C . ASN A 1 104 ? -19.315 -1.152 0.118 1.00 64.69 104 ASN A C 1
ATOM 821 O O . ASN A 1 104 ? -18.827 -0.432 0.980 1.00 64.69 104 ASN A O 1
ATOM 825 N N . ASP A 1 105 ? -20.154 -2.144 0.416 1.00 67.62 105 ASP A N 1
ATOM 826 C CA . ASP A 1 105 ? -20.587 -2.522 1.780 1.00 67.62 105 ASP A CA 1
ATOM 827 C C . ASP A 1 105 ? -19.393 -2.647 2.760 1.00 67.62 105 ASP A C 1
ATOM 829 O O . ASP A 1 105 ? -19.467 -2.312 3.938 1.00 67.62 105 ASP A O 1
ATOM 833 N N . ILE A 1 106 ? -18.230 -3.039 2.227 1.00 69.00 106 ILE A N 1
ATOM 834 C CA . ILE A 1 106 ? -16.955 -3.151 2.945 1.00 69.00 106 ILE A CA 1
ATOM 835 C C . ILE A 1 106 ? -16.392 -1.782 3.362 1.00 69.00 106 ILE A C 1
ATOM 837 O O . ILE A 1 106 ? -15.806 -1.683 4.438 1.00 69.00 106 ILE A O 1
ATOM 841 N N . ASP A 1 107 ? -16.546 -0.738 2.542 1.00 68.44 107 ASP A N 1
ATOM 842 C CA . ASP A 1 107 ? -16.090 0.618 2.881 1.00 68.44 107 ASP A CA 1
ATOM 843 C C . ASP A 1 107 ? -16.936 1.192 4.030 1.00 68.44 107 ASP A C 1
ATOM 845 O O . ASP A 1 107 ? -16.393 1.773 4.969 1.00 68.44 107 ASP A O 1
ATOM 849 N N . LEU A 1 108 ? -18.241 0.909 4.033 1.00 73.19 108 LEU A N 1
ATOM 850 C CA . LEU A 1 108 ? -19.156 1.269 5.120 1.00 73.19 108 LEU A CA 1
ATOM 851 C C . LEU A 1 108 ? -18.855 0.470 6.406 1.00 73.19 108 LEU A C 1
ATOM 853 O O . LEU A 1 108 ? -18.927 0.992 7.519 1.00 73.19 108 LEU A O 1
ATOM 857 N N . GLU A 1 109 ? -18.413 -0.784 6.271 1.00 70.19 109 GLU A N 1
ATOM 858 C CA . GLU A 1 109 ? -17.924 -1.601 7.391 1.00 70.19 109 GLU A CA 1
ATOM 859 C C . GLU A 1 109 ? -16.582 -1.099 7.975 1.00 70.19 109 GLU A C 1
ATOM 861 O O . GLU A 1 109 ? -16.239 -1.437 9.111 1.00 70.19 109 GLU A O 1
ATOM 866 N N . PHE A 1 110 ? -15.807 -0.291 7.240 1.00 66.94 110 PHE A N 1
ATOM 867 C CA . PHE A 1 110 ? -14.600 0.368 7.760 1.00 66.94 110 PHE A CA 1
ATOM 868 C C . PHE A 1 110 ? -14.890 1.662 8.529 1.00 66.94 110 PHE A C 1
ATOM 870 O O . PHE A 1 110 ? -14.085 2.032 9.386 1.00 66.94 110 PHE A O 1
ATOM 877 N N . GLU A 1 111 ? -16.018 2.334 8.277 1.00 66.69 111 GLU A N 1
ATOM 878 C CA . GLU A 1 111 ? -16.449 3.478 9.095 1.00 66.69 111 GLU A CA 1
ATOM 879 C C . GLU A 1 111 ? -16.881 3.055 10.505 1.00 66.69 111 GLU A C 1
ATOM 881 O O . GLU A 1 111 ? -16.803 3.841 11.455 1.00 66.69 111 GLU A O 1
ATOM 886 N N . GLN A 1 112 ? -17.290 1.795 10.679 1.00 72.50 112 GLN A N 1
ATOM 887 C CA . GLN A 1 112 ? -17.560 1.250 12.002 1.00 72.50 112 GLN A CA 1
ATOM 888 C C . GLN A 1 112 ? -16.260 1.177 12.806 1.00 72.50 112 GLN A C 1
ATOM 890 O O . GLN A 1 112 ? -15.271 0.558 12.406 1.00 72.50 112 GLN A O 1
ATOM 895 N N . THR A 1 113 ? -16.257 1.810 13.981 1.00 73.81 113 THR A N 1
ATOM 896 C CA . THR A 1 113 ? -15.087 1.783 14.867 1.00 73.81 113 THR A CA 1
ATOM 897 C C . THR A 1 113 ? -14.695 0.336 15.176 1.00 73.81 113 THR A C 1
ATOM 899 O O . THR A 1 113 ? -15.552 -0.509 15.430 1.00 73.81 113 THR A O 1
ATOM 902 N N . LEU A 1 114 ? -13.391 0.042 15.191 1.00 67.69 114 LEU A N 1
ATOM 903 C CA . LEU A 1 114 ? -12.863 -1.309 15.443 1.00 67.69 114 LEU A CA 1
ATOM 904 C C . LEU A 1 114 ? -13.426 -1.945 16.729 1.00 67.69 114 LEU A C 1
ATOM 906 O O . LEU A 1 114 ? -13.567 -3.164 16.813 1.00 67.69 114 LEU A O 1
ATOM 910 N N . TYR A 1 115 ? -13.783 -1.104 17.702 1.00 70.31 115 TYR A N 1
ATOM 911 C CA . TYR A 1 115 ? -14.434 -1.475 18.955 1.00 70.31 115 TYR A CA 1
ATOM 912 C C . TYR A 1 115 ? -15.817 -2.114 18.773 1.00 70.31 115 TYR A C 1
ATOM 914 O O . TYR A 1 115 ? -16.173 -3.006 19.534 1.00 70.31 115 TYR A O 1
ATOM 922 N N . GLN A 1 116 ? -16.581 -1.702 17.758 1.00 73.19 116 GLN A N 1
ATOM 923 C CA . GLN A 1 116 ? -17.891 -2.281 17.436 1.00 73.19 116 GLN A CA 1
ATOM 924 C C . GLN A 1 116 ? -17.761 -3.615 16.691 1.00 73.19 116 GLN A C 1
ATOM 926 O O . GLN A 1 116 ? -18.612 -4.489 16.837 1.00 73.19 116 GLN A O 1
ATOM 931 N N . ARG A 1 117 ? -16.682 -3.789 15.918 1.00 75.31 117 ARG A N 1
ATOM 932 C CA . ARG A 1 117 ? -16.449 -4.983 15.092 1.00 75.31 117 ARG A CA 1
ATOM 933 C C . ARG A 1 117 ? -15.946 -6.180 15.894 1.00 75.31 117 ARG A C 1
ATOM 935 O O . ARG A 1 117 ? -16.303 -7.315 15.592 1.00 75.31 117 ARG A O 1
ATOM 942 N N . VAL A 1 118 ? -15.103 -5.935 16.899 1.00 78.56 118 VAL A N 1
ATOM 943 C CA . VAL A 1 118 ? -14.537 -6.986 17.755 1.00 78.56 118 VAL A CA 1
ATOM 944 C C . VAL A 1 118 ? -15.099 -6.841 19.172 1.00 78.56 118 VAL A C 1
ATOM 946 O O . VAL A 1 118 ? -14.644 -5.964 19.914 1.00 78.56 118 VAL A O 1
ATOM 949 N N . PRO A 1 119 ? -16.061 -7.693 19.581 1.00 77.19 119 PRO A N 1
ATOM 950 C CA . PRO A 1 119 ? -16.626 -7.620 20.924 1.00 77.19 119 PRO A CA 1
ATOM 951 C C . PRO A 1 119 ? -15.532 -7.846 21.981 1.00 77.19 119 PRO A C 1
ATOM 953 O O . PRO A 1 119 ? -14.699 -8.741 21.841 1.00 77.19 119 PRO A O 1
ATOM 956 N N . GLY A 1 120 ? -15.518 -7.020 23.032 1.00 78.94 120 GLY A N 1
ATOM 957 C CA . GLY A 1 120 ? -14.573 -7.123 24.158 1.00 78.94 120 GLY A CA 1
ATOM 958 C C . GLY A 1 120 ? -13.198 -6.468 23.945 1.00 78.94 120 GLY A C 1
ATOM 959 O O . GLY A 1 120 ? -12.363 -6.456 24.855 1.00 78.94 120 GLY A O 1
ATOM 960 N N . MET A 1 121 ? -12.935 -5.883 22.772 1.00 83.75 121 MET A N 1
ATOM 961 C CA . MET A 1 121 ? -11.660 -5.203 22.517 1.00 83.75 121 MET A CA 1
ATOM 962 C C . MET A 1 121 ? -11.550 -3.855 23.243 1.00 83.75 121 MET A C 1
ATOM 964 O O . MET A 1 121 ? -10.480 -3.535 23.759 1.00 83.75 121 MET A O 1
ATOM 968 N N . GLU A 1 122 ? -12.642 -3.086 23.319 1.00 86.25 122 GLU A N 1
ATOM 969 C CA . GLU A 1 122 ? -12.686 -1.816 24.067 1.00 86.25 122 GLU A CA 1
ATOM 970 C C . GLU A 1 122 ? -12.364 -2.044 25.549 1.00 86.25 122 GLU A C 1
ATOM 972 O O . GLU A 1 122 ? -11.505 -1.375 26.118 1.00 86.25 122 GLU A O 1
ATOM 977 N N . GLU A 1 123 ? -12.981 -3.066 26.140 1.00 85.88 123 GLU A N 1
ATOM 978 C CA . GLU A 1 123 ? -12.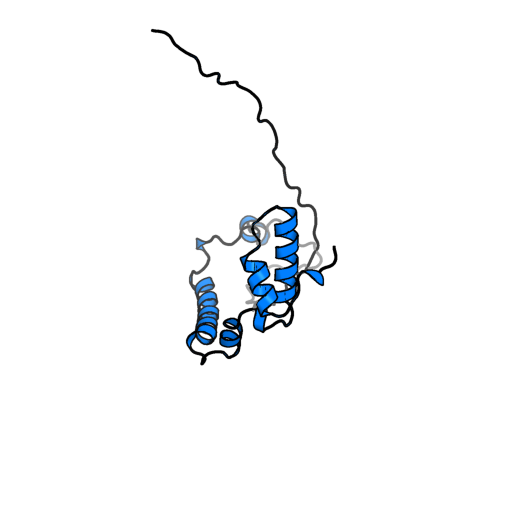754 -3.495 27.520 1.00 85.88 123 GLU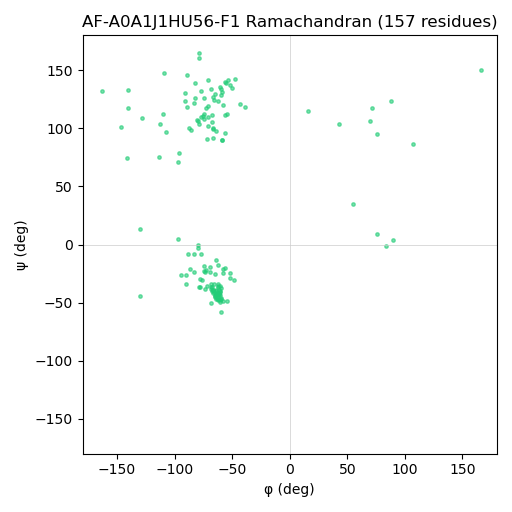 A CA 1
ATOM 979 C C . GLU A 1 123 ? -11.288 -3.862 27.777 1.00 85.88 123 GLU A C 1
ATOM 981 O O . GLU A 1 123 ? -10.670 -3.369 28.721 1.00 85.88 123 GLU A O 1
ATOM 986 N N . THR A 1 124 ? -10.698 -4.680 26.900 1.00 85.81 124 THR A N 1
ATOM 987 C CA . THR A 1 124 ? -9.297 -5.108 27.026 1.00 85.81 124 THR A CA 1
ATOM 988 C C . THR A 1 124 ? -8.337 -3.918 26.949 1.00 85.81 124 THR A C 1
ATOM 990 O O . THR A 1 124 ? -7.402 -3.822 27.745 1.00 85.81 124 THR A O 1
ATOM 993 N N . GLN A 1 125 ? -8.572 -2.983 26.022 1.00 86.94 125 GLN A N 1
ATOM 994 C CA . GLN A 1 125 ? -7.742 -1.783 25.891 1.00 86.94 125 GLN A CA 1
ATOM 995 C C . GLN A 1 125 ? -7.889 -0.846 27.097 1.00 86.94 125 GLN A C 1
ATOM 997 O O . GLN A 1 125 ? -6.884 -0.331 27.586 1.00 86.94 125 GLN A O 1
ATOM 1002 N N . LEU A 1 126 ? -9.106 -0.669 27.622 1.00 89.00 126 LEU A N 1
ATOM 1003 C CA . LEU A 1 126 ? -9.357 0.111 28.836 1.00 89.00 126 LEU A CA 1
ATOM 1004 C C . LEU A 1 126 ? -8.636 -0.479 30.053 1.00 89.00 126 LEU A C 1
ATOM 1006 O O . LEU A 1 126 ? -8.008 0.273 30.792 1.00 89.00 126 LEU A O 1
ATOM 1010 N N . ILE A 1 127 ? -8.651 -1.806 30.232 1.00 88.62 127 ILE A N 1
ATOM 1011 C CA . ILE A 1 127 ? -7.930 -2.481 31.326 1.00 88.62 127 ILE A CA 1
ATOM 1012 C C . ILE A 1 127 ? -6.419 -2.248 31.210 1.00 88.62 127 ILE A C 1
ATOM 1014 O O . ILE A 1 127 ? -5.770 -1.903 32.196 1.00 88.62 127 ILE A O 1
ATOM 1018 N N . ILE A 1 128 ? -5.848 -2.419 30.013 1.00 88.56 128 ILE A N 1
ATOM 1019 C CA . ILE A 1 128 ? -4.409 -2.222 29.782 1.00 88.56 128 ILE A CA 1
ATOM 1020 C C . ILE A 1 128 ? -4.013 -0.768 30.063 1.00 88.56 128 ILE A C 1
ATOM 1022 O O . ILE A 1 128 ? -3.056 -0.528 30.799 1.00 88.56 128 ILE A O 1
ATOM 1026 N N . ASN A 1 129 ? -4.770 0.195 29.532 1.00 88.81 129 ASN A N 1
ATOM 1027 C CA . ASN A 1 129 ? -4.516 1.621 29.743 1.00 88.81 129 ASN A CA 1
ATOM 1028 C C . ASN A 1 129 ? -4.681 2.014 31.214 1.00 88.81 129 ASN A C 1
ATOM 1030 O O . ASN A 1 129 ? -3.877 2.778 31.741 1.00 88.81 129 ASN A O 1
ATOM 1034 N N . TYR A 1 130 ? -5.681 1.460 31.903 1.00 89.50 130 TYR A N 1
ATOM 1035 C CA . TYR A 1 130 ? -5.880 1.679 33.331 1.00 89.50 130 TYR A CA 1
ATOM 1036 C C . TYR A 1 130 ? -4.673 1.200 34.146 1.00 89.50 130 TYR A C 1
ATOM 1038 O O . TYR A 1 130 ? -4.136 1.964 34.947 1.00 89.50 130 TYR A O 1
ATOM 1046 N N . LYS A 1 131 ? -4.197 -0.029 33.898 1.00 88.38 131 LYS A N 1
ATOM 1047 C CA . LYS A 1 131 ? -3.006 -0.580 34.566 1.00 88.38 131 LYS A CA 1
ATOM 1048 C C . LYS A 1 131 ? -1.768 0.276 34.305 1.00 88.38 131 LYS A C 1
ATOM 1050 O O . LYS A 1 131 ? -1.077 0.653 35.247 1.00 88.38 131 LYS A O 1
ATOM 1055 N N . TYR A 1 132 ? -1.543 0.653 33.048 1.00 90.12 132 TYR A N 1
ATOM 1056 C CA . TYR A 1 132 ? -0.428 1.516 32.667 1.00 90.12 132 TYR A CA 1
ATOM 1057 C C . TYR A 1 132 ? -0.491 2.890 33.355 1.00 90.12 132 TYR A C 1
ATOM 1059 O O . TYR A 1 132 ? 0.521 3.370 33.864 1.00 90.12 132 TYR A O 1
ATOM 1067 N N . ASN A 1 133 ? -1.665 3.524 33.426 1.00 90.25 133 ASN A N 1
ATOM 1068 C CA . ASN A 1 133 ? -1.805 4.836 34.060 1.00 90.25 133 ASN A CA 1
ATOM 1069 C C . ASN A 1 133 ? -1.576 4.775 35.575 1.00 90.25 133 ASN A C 1
ATOM 1071 O O . ASN A 1 133 ? -0.952 5.682 36.123 1.00 90.25 133 ASN A O 1
ATOM 1075 N N . ILE A 1 134 ? -2.011 3.698 36.241 1.00 88.12 134 ILE A N 1
ATOM 1076 C CA . ILE A 1 134 ? -1.725 3.466 37.665 1.00 88.12 134 ILE A CA 1
ATOM 1077 C C . ILE A 1 134 ? -0.218 3.305 37.901 1.00 88.12 134 ILE A C 1
ATOM 1079 O O . ILE A 1 134 ? 0.327 3.937 38.805 1.00 88.12 134 ILE A O 1
ATOM 1083 N N . GLU A 1 135 ? 0.466 2.513 37.071 1.00 89.06 135 GLU A N 1
ATOM 1084 C CA . GLU A 1 135 ? 1.917 2.301 37.171 1.00 89.06 135 GLU A CA 1
ATOM 1085 C C . GLU A 1 135 ? 2.714 3.598 36.962 1.00 89.06 135 GLU A C 1
ATOM 1087 O O . GLU A 1 135 ? 3.719 3.827 37.636 1.00 89.06 135 GLU A O 1
ATOM 1092 N N . ASN A 1 136 ? 2.250 4.471 36.063 1.00 90.12 136 ASN A N 1
ATOM 1093 C CA . ASN A 1 136 ? 2.938 5.711 35.697 1.00 90.12 136 ASN A CA 1
ATOM 1094 C C . ASN A 1 136 ? 2.420 6.962 36.431 1.00 90.12 136 ASN A C 1
ATOM 1096 O O . ASN A 1 136 ? 2.884 8.063 36.139 1.00 90.12 136 ASN A O 1
ATOM 1100 N N . GLN A 1 137 ? 1.487 6.815 37.381 1.00 86.69 137 GLN A N 1
ATOM 1101 C CA . GLN A 1 137 ? 0.852 7.924 38.116 1.00 86.69 137 GLN A CA 1
ATOM 1102 C C . GLN A 1 137 ? 0.205 8.981 37.196 1.00 86.69 137 GLN A C 1
ATOM 1104 O O . GLN A 1 137 ? 0.220 10.179 37.483 1.00 86.69 137 GLN A O 1
ATOM 1109 N N . ILE A 1 138 ? -0.350 8.530 36.072 1.00 87.62 138 ILE A N 1
ATOM 1110 C CA . ILE A 1 138 ? -1.066 9.359 35.098 1.00 87.62 138 ILE A CA 1
ATOM 1111 C C . ILE A 1 138 ? -2.544 9.416 35.504 1.00 87.62 138 ILE A C 1
ATOM 1113 O O . ILE A 1 138 ? -3.089 8.437 36.019 1.00 87.62 138 ILE A O 1
ATOM 1117 N N . ASP A 1 139 ? -3.201 10.555 35.269 1.00 89.12 139 ASP A N 1
ATOM 1118 C CA . ASP A 1 139 ? -4.629 10.706 35.553 1.00 89.12 139 ASP A CA 1
ATOM 1119 C C . ASP A 1 139 ? -5.476 9.646 34.821 1.00 89.12 139 ASP A C 1
ATOM 1121 O O . ASP A 1 139 ? -5.212 9.274 33.674 1.00 89.12 139 ASP A O 1
ATOM 1125 N N . ASN A 1 140 ? -6.489 9.123 35.508 1.00 88.19 140 ASN A N 1
ATOM 1126 C CA . ASN A 1 140 ? -7.318 8.010 35.038 1.00 88.19 140 ASN A CA 1
ATOM 1127 C C . ASN A 1 140 ? -8.827 8.290 35.148 1.00 88.19 140 ASN A C 1
ATOM 1129 O O . ASN A 1 140 ? -9.636 7.372 34.991 1.00 88.19 140 ASN A O 1
ATOM 1133 N N . THR A 1 141 ? -9.214 9.548 35.374 1.00 88.50 141 THR A N 1
ATOM 1134 C CA . THR A 1 141 ? -10.612 9.983 35.519 1.00 88.50 141 THR A CA 1
ATOM 1135 C C . THR A 1 141 ? -11.490 9.578 34.330 1.00 88.50 141 THR A C 1
ATOM 1137 O O . THR A 1 141 ? -12.551 8.978 34.521 1.00 88.50 141 THR A O 1
ATOM 1140 N N . GLU A 1 142 ? -11.026 9.840 33.107 1.00 88.06 142 GLU A N 1
ATOM 1141 C CA . GLU A 1 142 ? -11.745 9.528 31.864 1.00 88.06 142 GLU A CA 1
ATOM 1142 C C . GLU A 1 142 ? -11.897 8.016 31.642 1.00 88.06 142 GLU A C 1
ATOM 1144 O O . GLU A 1 142 ? -12.972 7.534 31.280 1.00 88.06 142 GLU A O 1
ATOM 1149 N N . ILE A 1 143 ? -10.845 7.248 31.939 1.00 87.06 143 ILE A N 1
ATOM 1150 C CA . ILE A 1 143 ? -10.831 5.786 31.789 1.00 87.06 143 ILE A CA 1
ATOM 1151 C C . ILE A 1 143 ? -11.839 5.149 32.752 1.00 87.06 143 ILE A C 1
ATOM 1153 O O . ILE A 1 143 ? -12.642 4.311 32.346 1.00 87.06 143 ILE A O 1
ATOM 1157 N N . ILE A 1 144 ? -11.857 5.589 34.013 1.00 86.25 144 ILE A N 1
ATOM 1158 C CA . ILE A 1 144 ? -12.798 5.090 35.026 1.00 86.25 144 ILE A CA 1
ATOM 1159 C C . ILE A 1 144 ? -14.244 5.441 34.654 1.00 86.25 144 ILE A C 1
ATOM 1161 O O . ILE A 1 144 ? -15.145 4.621 34.851 1.00 86.25 144 ILE A O 1
ATOM 1165 N N . ALA A 1 145 ? -14.486 6.646 34.126 1.00 90.94 145 ALA A N 1
ATOM 1166 C CA . ALA A 1 145 ? -15.810 7.050 33.665 1.00 90.94 145 ALA A CA 1
ATOM 1167 C C . ALA A 1 145 ? -16.305 6.133 32.536 1.00 90.94 145 ALA A C 1
ATOM 1169 O O . ALA A 1 145 ? -17.408 5.594 32.635 1.00 90.94 145 ALA A O 1
ATOM 1170 N N . ARG A 1 146 ? -15.458 5.867 31.533 1.00 88.88 146 ARG A N 1
ATOM 1171 C CA . ARG A 1 146 ? -15.804 4.994 30.407 1.00 88.88 146 ARG A CA 1
ATOM 1172 C C . ARG A 1 146 ? -16.003 3.533 30.819 1.00 88.88 146 ARG A C 1
ATOM 1174 O O . ARG A 1 146 ? -16.969 2.904 30.399 1.00 88.88 146 ARG A O 1
ATOM 1181 N N . MET A 1 147 ? -15.157 3.001 31.701 1.00 86.88 147 MET A N 1
ATOM 1182 C CA . MET A 1 147 ? -15.330 1.648 32.253 1.00 86.88 147 MET A CA 1
ATOM 1183 C C . MET A 1 147 ? -16.660 1.500 33.004 1.00 86.88 147 MET A C 1
ATOM 1185 O O . MET A 1 147 ? -17.324 0.469 32.887 1.00 86.88 147 MET A O 1
ATOM 1189 N N . ARG A 1 148 ? -17.088 2.546 33.727 1.00 88.62 148 ARG A N 1
ATOM 1190 C CA . ARG A 1 148 ? -18.375 2.564 34.434 1.00 88.62 148 ARG A CA 1
ATOM 1191 C C . ARG A 1 148 ? -19.564 2.547 33.472 1.00 88.62 148 ARG A C 1
ATOM 1193 O O . ARG A 1 148 ? -20.540 1.861 33.762 1.00 88.62 148 ARG A O 1
ATOM 1200 N N . GLU A 1 149 ? -19.490 3.269 32.354 1.00 88.25 149 GLU A N 1
ATOM 1201 C CA . GLU A 1 149 ? -20.532 3.252 31.313 1.00 88.25 149 GLU A CA 1
ATOM 1202 C C . GLU A 1 149 ? -20.731 1.853 30.719 1.00 88.25 149 GLU A C 1
ATOM 1204 O O . GLU A 1 149 ? -21.861 1.450 30.459 1.00 88.25 149 GLU A O 1
ATOM 1209 N N . LEU A 1 150 ? -19.645 1.088 30.579 1.00 83.88 150 LEU A N 1
ATOM 1210 C CA . LEU A 1 150 ? -19.670 -0.297 30.101 1.00 83.88 150 LEU A CA 1
ATOM 1211 C C . LEU A 1 150 ? -20.070 -1.313 31.192 1.00 83.88 150 LEU A C 1
ATOM 1213 O O . LEU A 1 150 ? -20.130 -2.510 30.931 1.00 83.88 150 LEU A O 1
ATOM 1217 N N . GLY A 1 151 ? -20.346 -0.864 32.425 1.00 81.81 151 GLY A N 1
ATOM 1218 C CA . GLY A 1 151 ? -20.704 -1.732 33.553 1.00 81.81 151 GLY A CA 1
ATOM 1219 C C . GLY A 1 151 ? -19.524 -2.495 34.170 1.00 81.81 151 GLY A C 1
ATOM 1220 O O . GLY A 1 151 ? -19.729 -3.345 35.040 1.00 81.81 151 GLY A O 1
ATOM 1221 N N . MET A 1 152 ? -18.290 -2.181 33.770 1.00 78.94 152 MET A N 1
ATOM 1222 C CA . MET A 1 152 ? -17.076 -2.776 34.318 1.00 78.94 152 MET A CA 1
ATOM 1223 C C . MET A 1 152 ? -16.691 -2.068 35.622 1.00 78.94 152 MET A C 1
ATOM 1225 O O . MET A 1 152 ? -16.541 -0.846 35.679 1.00 78.94 152 MET A O 1
ATOM 1229 N N . LYS A 1 153 ? -16.521 -2.839 36.700 1.00 74.38 153 LYS A N 1
ATOM 1230 C CA . LYS A 1 153 ? -16.011 -2.315 37.972 1.00 74.38 153 LYS A CA 1
ATOM 1231 C C . LYS A 1 153 ? -14.487 -2.454 37.996 1.00 74.38 153 LYS A C 1
ATOM 1233 O O . LYS A 1 153 ? -14.007 -3.562 37.762 1.00 74.38 153 LYS A O 1
ATOM 1238 N N . PRO A 1 154 ? -13.731 -1.395 38.340 1.00 65.31 154 PRO A N 1
ATOM 1239 C CA . PRO A 1 154 ? -12.272 -1.478 38.456 1.00 65.31 154 PRO A CA 1
ATOM 1240 C C . PRO A 1 154 ? -11.821 -2.460 39.553 1.00 65.31 154 PRO A C 1
ATOM 1242 O O . PRO A 1 154 ? -10.691 -2.920 39.534 1.00 65.31 154 PRO A O 1
ATOM 1245 N N . GLU A 1 155 ? -12.718 -2.820 40.475 1.00 61.66 155 GLU A N 1
ATOM 1246 C CA . GLU A 1 155 ? -12.490 -3.774 41.569 1.00 61.66 155 GLU A CA 1
ATOM 1247 C C . GLU A 1 155 ? -12.422 -5.243 41.107 1.00 61.66 155 GLU A C 1
ATOM 1249 O O . GLU A 1 155 ? -11.809 -6.058 41.781 1.00 61.66 155 GLU A O 1
ATOM 1254 N N . ASN A 1 156 ? -12.984 -5.584 39.936 1.00 59.03 156 ASN A N 1
ATOM 1255 C CA . ASN A 1 156 ? -12.855 -6.927 39.340 1.00 59.03 156 ASN A CA 1
ATOM 1256 C C . ASN A 1 156 ? -11.509 -7.141 38.625 1.00 59.03 156 ASN A C 1
ATOM 1258 O O . ASN A 1 156 ? -11.258 -8.217 38.084 1.00 59.03 156 ASN A O 1
ATOM 1262 N N . ILE A 1 157 ? -10.664 -6.113 38.573 1.00 62.59 157 ILE A N 1
ATOM 1263 C CA . ILE A 1 157 ? -9.320 -6.178 38.006 1.00 62.59 157 ILE A CA 1
ATOM 1264 C C . ILE A 1 157 ? -8.390 -6.384 39.197 1.00 62.59 157 ILE A C 1
ATOM 1266 O O . ILE A 1 157 ? -7.719 -5.461 39.651 1.00 62.59 157 ILE A O 1
ATOM 1270 N N . GLU A 1 158 ? -8.451 -7.583 39.775 1.00 52.78 158 GLU A N 1
ATOM 1271 C CA . GLU A 1 158 ? -7.560 -7.955 40.869 1.00 52.78 158 GLU A CA 1
ATOM 1272 C C . GLU A 1 158 ? -6.101 -7.847 40.394 1.00 52.78 158 GLU A C 1
ATOM 1274 O O . GLU A 1 158 ? -5.744 -8.293 39.296 1.00 52.78 158 GLU A O 1
ATOM 1279 N N . VAL A 1 159 ? -5.296 -7.171 41.216 1.00 49.50 159 VAL A N 1
ATOM 1280 C CA . VAL A 1 159 ? -3.845 -6.988 41.071 1.00 49.50 159 VAL A CA 1
ATOM 1281 C C . VAL A 1 159 ? -3.124 -8.260 41.489 1.00 49.50 159 VAL A C 1
ATOM 1283 O O . VAL A 1 159 ? -3.474 -8.791 42.567 1.00 49.50 159 VAL A O 1
#

pLDDT: mean 71.17, std 15.86, range [43.88, 96.44]

Solvent-accessible surface area (backbone atoms only — not comparable to full-atom values): 10984 Å² total; per-residue (Å²): 135,84,89,83,87,81,88,80,79,88,79,87,84,77,87,80,89,80,80,82,82,83,82,83,84,80,92,76,85,79,81,82,77,82,75,83,75,82,80,74,83,73,93,66,98,64,86,86,60,82,91,52,84,83,67,56,84,88,32,84,75,57,76,56,59,68,62,76,76,71,44,75,78,55,78,86,76,52,66,74,63,60,65,50,54,55,52,49,54,54,44,53,52,48,46,39,67,74,65,71,44,74,85,52,72,64,61,61,58,62,70,49,54,68,54,76,76,38,82,66,48,55,58,53,52,51,54,53,50,51,53,51,24,63,77,67,75,45,90,52,68,69,59,54,52,54,36,48,75,73,70,48,58,78,80,79,62,77,128

Radius of gyration: 35.81 Å; Cα contacts (8 Å, |Δi|>4): 30; chains: 1; bounding box: 62×77×88 Å